Protein AF-A0A5R9F918-F1 (afdb_monomer_lite)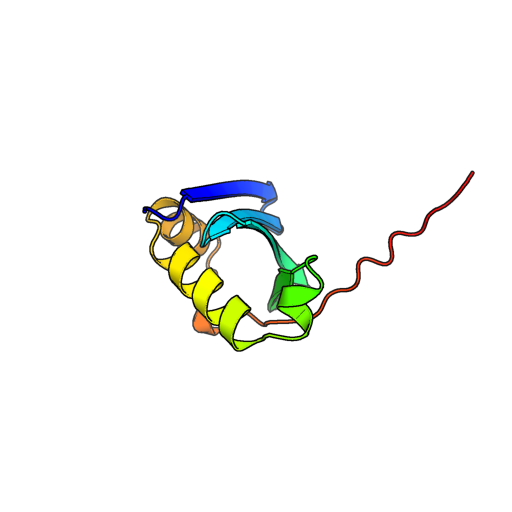

pLDDT: mean 79.72, std 14.68, range [34.84, 91.38]

Secondary structure (DSSP, 8-state):
-PPEEEEEEEETTEEEEEEEETTEEEEEEEEEETTEEEEEE--HHHHS-HHHHHHHHHHHTTSHHHHHHHHHTT--GGG-B-------------

Foldseek 3Di:
DDKDKDKDDPDLFWIKIWIQDPNDIWIWIFGDDPNATEIEGPDPVCVVPVPVVVVVLVVQCVDPVSVVSCVVSVHDSVRYHYDHDDPPPPPPPD

Structure (mmCIF, N/CA/C/O backbone):
data_AF-A0A5R9F918-F1
#
_entry.id   AF-A0A5R9F918-F1
#
loop_
_atom_site.group_PDB
_atom_site.id
_atom_site.type_symbol
_atom_site.label_atom_id
_atom_site.label_alt_id
_atom_site.label_comp_id
_atom_site.label_asym_id
_atom_site.label_entity_id
_atom_site.label_seq_id
_atom_site.pdbx_PDB_ins_code
_atom_site.Cartn_x
_atom_site.Cartn_y
_atom_site.Cartn_z
_atom_site.occupancy
_atom_site.B_iso_or_equiv
_atom_site.auth_seq_id
_atom_site.auth_comp_id
_atom_site.auth_asym_id
_atom_site.auth_atom_id
_atom_site.pdbx_PDB_model_num
ATOM 1 N N . MET A 1 1 ? 1.094 0.510 -22.901 1.00 51.53 1 MET A N 1
ATOM 2 C CA . MET A 1 1 ? 1.409 -0.582 -21.950 1.00 51.53 1 MET A CA 1
ATOM 3 C C . MET A 1 1 ? 0.615 -0.345 -20.672 1.00 51.53 1 MET A C 1
ATOM 5 O O . MET A 1 1 ? 0.716 0.739 -20.119 1.00 51.53 1 MET A O 1
ATOM 9 N N . GLY A 1 2 ? -0.248 -1.279 -20.264 1.00 62.91 2 GLY A N 1
ATOM 10 C CA . GLY A 1 2 ? -1.138 -1.096 -19.110 1.00 62.91 2 GLY A CA 1
ATOM 11 C C . GLY A 1 2 ? -0.483 -1.486 -17.783 1.00 62.91 2 GLY A C 1
ATOM 12 O O . GLY A 1 2 ? 0.245 -2.474 -17.722 1.00 62.91 2 GLY A O 1
ATOM 13 N N . HIS A 1 3 ? -0.769 -0.736 -16.718 1.00 73.38 3 HIS A N 1
ATOM 14 C CA . HIS A 1 3 ? -0.367 -1.092 -15.356 1.00 73.38 3 HIS A CA 1
ATOM 15 C C . HIS A 1 3 ? -1.264 -2.211 -14.816 1.00 73.38 3 HIS A C 1
ATOM 17 O O . HIS A 1 3 ? -2.493 -2.050 -14.727 1.00 73.38 3 HIS A O 1
ATOM 23 N N . LYS A 1 4 ? -0.652 -3.336 -14.440 1.00 80.44 4 LYS A N 1
ATOM 24 C CA . LYS A 1 4 ? -1.337 -4.427 -13.740 1.00 80.44 4 LYS A CA 1
ATOM 25 C C . LYS A 1 4 ? -1.173 -4.225 -12.239 1.00 80.44 4 LYS A C 1
ATOM 27 O O . LYS A 1 4 ? -0.077 -3.939 -11.771 1.00 80.44 4 LYS A O 1
ATOM 32 N N . VAL A 1 5 ? -2.276 -4.348 -11.516 1.00 81.12 5 VAL A N 1
ATOM 33 C CA . VAL A 1 5 ? -2.318 -4.303 -10.056 1.00 81.12 5 VAL A CA 1
ATOM 34 C C . VAL A 1 5 ? -2.958 -5.605 -9.618 1.00 81.12 5 VAL A C 1
ATOM 36 O O . VAL A 1 5 ? -4.030 -5.944 -10.113 1.00 81.12 5 VAL A O 1
ATOM 39 N N . LEU A 1 6 ? -2.287 -6.313 -8.725 1.00 81.94 6 LEU A N 1
ATOM 40 C CA . LEU A 1 6 ? -2.822 -7.424 -7.958 1.00 81.94 6 LEU A CA 1
ATOM 41 C C . LEU A 1 6 ? -2.793 -6.996 -6.493 1.00 81.94 6 LEU A C 1
ATOM 43 O O . LEU A 1 6 ? -1.895 -6.260 -6.082 1.00 81.94 6 LEU A O 1
ATOM 47 N N . PHE A 1 7 ? -3.769 -7.421 -5.707 1.00 80.69 7 PHE A N 1
ATOM 48 C CA . PHE A 1 7 ? -3.732 -7.214 -4.269 1.00 80.69 7 PHE A CA 1
ATOM 49 C C . PHE A 1 7 ? -4.405 -8.381 -3.563 1.00 80.69 7 PHE A C 1
ATOM 51 O O . PHE A 1 7 ? -5.266 -9.052 -4.130 1.00 80.69 7 PHE A O 1
ATOM 58 N N . GLU A 1 8 ? -3.971 -8.618 -2.338 1.00 79.38 8 GLU A N 1
ATOM 59 C CA . GLU A 1 8 ? -4.459 -9.674 -1.470 1.00 79.38 8 GLU A CA 1
ATOM 60 C C . GLU A 1 8 ? -4.712 -9.071 -0.092 1.00 79.38 8 GLU A C 1
ATOM 62 O O . GLU A 1 8 ? -3.890 -8.321 0.439 1.00 79.38 8 GLU A O 1
ATOM 67 N N . VAL A 1 9 ? -5.868 -9.382 0.482 1.00 71.94 9 VAL A N 1
ATOM 68 C CA . VAL A 1 9 ? -6.206 -8.983 1.846 1.00 71.94 9 VAL A CA 1
ATOM 69 C C . VAL A 1 9 ? -5.827 -10.145 2.744 1.00 71.94 9 VAL A C 1
ATOM 71 O O . VAL A 1 9 ? -6.474 -11.189 2.706 1.00 71.94 9 VAL A O 1
ATOM 74 N N . THR A 1 10 ? -4.773 -9.974 3.534 1.00 75.56 10 THR A N 1
ATOM 75 C CA . THR A 1 10 ? -4.337 -10.998 4.487 1.00 75.56 10 THR A CA 1
ATOM 76 C C . THR A 1 10 ? -5.097 -10.901 5.808 1.00 75.56 10 THR A C 1
ATOM 78 O O . THR A 1 10 ? -5.237 -11.908 6.496 1.00 75.56 10 THR A O 1
ATOM 81 N N . SER A 1 11 ? -5.616 -9.718 6.167 1.00 79.38 11 SER A N 1
ATOM 82 C CA . SER A 1 11 ? -6.532 -9.510 7.300 1.00 79.38 11 SER A CA 1
ATOM 83 C C . SER A 1 11 ? -7.222 -8.140 7.229 1.00 79.38 11 SER A C 1
ATOM 85 O O . SER A 1 11 ? -6.858 -7.302 6.407 1.00 79.38 11 SER A O 1
ATOM 87 N N . ASP A 1 12 ? -8.138 -7.849 8.158 1.00 80.88 12 ASP A N 1
ATOM 88 C CA . ASP A 1 12 ? -8.754 -6.514 8.298 1.00 80.88 12 ASP A CA 1
ATOM 89 C C . ASP A 1 12 ? -7.759 -5.408 8.689 1.00 80.88 12 ASP A C 1
ATOM 91 O O . ASP A 1 12 ? -8.102 -4.230 8.677 1.00 80.88 12 ASP A O 1
ATOM 95 N N . LYS A 1 13 ? -6.518 -5.774 9.036 1.00 86.19 13 LYS A N 1
ATOM 96 C CA . LYS A 1 13 ? -5.441 -4.853 9.429 1.00 86.19 13 LYS A CA 1
ATOM 97 C C . LYS A 1 13 ? -4.269 -4.851 8.454 1.00 86.19 13 LYS A C 1
ATOM 99 O O . LYS A 1 13 ? -3.279 -4.162 8.700 1.00 86.19 13 LYS A O 1
ATOM 104 N N . GLU A 1 14 ? -4.333 -5.649 7.389 1.00 90.31 14 GLU A N 1
ATOM 105 C CA . GLU A 1 14 ? -3.211 -5.857 6.478 1.00 90.31 14 GLU A CA 1
ATOM 106 C C . GLU A 1 14 ? -3.684 -6.139 5.046 1.00 90.31 14 GLU A C 1
ATOM 108 O O . GLU A 1 14 ? -4.403 -7.105 4.783 1.00 90.31 14 GLU A O 1
ATOM 113 N N . ILE A 1 15 ? -3.226 -5.310 4.107 1.00 90.12 15 ILE A N 1
ATOM 114 C CA . ILE A 1 15 ? -3.486 -5.445 2.673 1.00 90.12 15 ILE A CA 1
ATOM 115 C C . ILE A 1 15 ? -2.155 -5.422 1.928 1.00 90.12 15 ILE A C 1
ATOM 117 O O . ILE A 1 15 ? -1.345 -4.509 2.097 1.00 90.12 15 ILE A O 1
ATOM 121 N N . ARG A 1 16 ? -1.929 -6.414 1.072 1.00 90.38 16 ARG A N 1
ATOM 122 C CA . ARG A 1 16 ? -0.731 -6.535 0.240 1.00 90.38 16 ARG A CA 1
ATOM 123 C C . ARG A 1 16 ? -1.050 -6.134 -1.183 1.00 90.38 16 ARG A C 1
ATOM 125 O O . ARG A 1 16 ? -2.036 -6.590 -1.748 1.00 90.38 16 ARG A O 1
ATOM 132 N N . PHE A 1 17 ? -0.186 -5.332 -1.786 1.00 89.38 17 PHE A N 1
ATOM 133 C CA . PHE A 1 17 ? -0.302 -4.910 -3.175 1.00 89.38 17 PHE A CA 1
ATOM 134 C C . PHE A 1 17 ? 0.923 -5.352 -3.964 1.00 89.38 17 PHE A C 1
ATOM 136 O O . PHE A 1 17 ? 2.053 -5.247 -3.493 1.00 89.38 17 PHE A O 1
ATOM 143 N N . ALA A 1 18 ? 0.695 -5.771 -5.200 1.00 88.94 18 ALA A N 1
ATOM 144 C CA . ALA A 1 18 ? 1.709 -6.055 -6.197 1.00 88.94 18 ALA A CA 1
ATOM 145 C C . ALA A 1 18 ? 1.378 -5.262 -7.468 1.00 88.94 18 ALA A C 1
ATOM 147 O O . ALA A 1 18 ? 0.314 -5.422 -8.070 1.00 88.94 18 ALA A O 1
ATOM 148 N N . VAL A 1 19 ? 2.279 -4.373 -7.880 1.00 88.81 19 VAL A N 1
ATOM 149 C CA . VAL A 1 19 ? 2.061 -3.447 -8.997 1.00 88.81 19 VAL A CA 1
ATOM 150 C C . VAL A 1 19 ? 3.135 -3.641 -10.048 1.00 88.81 19 VAL A C 1
ATOM 152 O O . VAL A 1 19 ? 4.315 -3.458 -9.771 1.00 88.81 19 VAL A O 1
ATOM 155 N N . VAL A 1 20 ? 2.728 -3.941 -11.281 1.00 88.44 20 VAL A N 1
ATOM 156 C CA . VAL A 1 20 ? 3.627 -3.896 -12.436 1.00 88.44 20 VAL A CA 1
ATOM 157 C C . VAL A 1 20 ? 3.581 -2.494 -13.040 1.00 88.44 20 VAL A C 1
ATOM 159 O O . VAL A 1 20 ? 2.599 -2.101 -13.682 1.00 88.44 20 VAL A O 1
ATOM 162 N N . PHE A 1 21 ? 4.657 -1.737 -12.843 1.00 85.56 21 PHE A N 1
ATOM 163 C CA . PHE A 1 21 ? 4.834 -0.372 -13.327 1.00 85.56 21 PHE A CA 1
ATOM 164 C C . PHE A 1 21 ? 6.108 -0.280 -14.172 1.00 85.56 21 PHE A C 1
ATOM 166 O O . PHE A 1 21 ? 7.185 -0.655 -13.725 1.00 85.56 21 PHE A O 1
ATOM 173 N N . ASN A 1 22 ? 5.984 0.187 -15.420 1.00 85.56 22 ASN A N 1
ATOM 174 C CA . ASN A 1 22 ? 7.095 0.285 -16.379 1.00 85.56 22 ASN A CA 1
ATOM 175 C C . ASN A 1 22 ? 7.919 -1.011 -16.528 1.00 85.56 22 ASN A C 1
ATOM 177 O O . ASN A 1 22 ? 9.138 -0.975 -16.649 1.00 85.56 22 ASN A O 1
ATOM 181 N N . GLY A 1 23 ? 7.249 -2.167 -16.496 1.00 85.31 23 GLY A N 1
ATOM 182 C CA . GLY A 1 23 ? 7.898 -3.477 -16.620 1.00 85.31 23 GLY A CA 1
ATOM 183 C C . GLY A 1 23 ? 8.587 -3.980 -15.347 1.00 85.31 23 GLY A C 1
ATOM 184 O O . GLY A 1 23 ? 9.118 -5.085 -15.360 1.00 85.31 23 GLY A O 1
ATOM 185 N N . ARG A 1 24 ? 8.548 -3.220 -14.245 1.00 87.12 24 ARG A N 1
ATOM 186 C CA . ARG A 1 24 ? 9.035 -3.641 -12.926 1.00 87.12 24 ARG A CA 1
ATOM 187 C C . ARG A 1 24 ? 7.880 -3.985 -11.999 1.00 87.12 24 ARG A C 1
ATOM 189 O O . ARG A 1 24 ? 6.840 -3.330 -12.035 1.00 87.12 24 ARG A O 1
ATOM 196 N N . LEU A 1 25 ? 8.072 -5.022 -11.190 1.00 87.12 25 LEU A N 1
ATOM 197 C CA . LEU A 1 25 ? 7.155 -5.409 -10.126 1.00 87.12 25 LEU A CA 1
ATOM 198 C C . LEU A 1 25 ? 7.560 -4.691 -8.839 1.00 87.12 25 LEU A C 1
ATOM 200 O O . LEU A 1 25 ? 8.712 -4.785 -8.437 1.00 87.12 25 LEU A O 1
ATOM 204 N N . PHE A 1 26 ? 6.604 -4.026 -8.204 1.00 86.56 26 PHE A N 1
ATOM 205 C CA . PHE A 1 26 ? 6.755 -3.396 -6.897 1.00 86.56 26 PHE A CA 1
ATOM 206 C C . PHE A 1 26 ? 5.761 -4.006 -5.921 1.00 86.56 26 PHE A C 1
ATOM 208 O O . PHE A 1 26 ? 4.613 -4.268 -6.299 1.00 86.56 26 PHE A O 1
ATOM 215 N N . THR A 1 27 ? 6.178 -4.202 -4.673 1.00 86.94 27 THR A N 1
ATOM 216 C CA . THR A 1 27 ? 5.307 -4.757 -3.629 1.00 86.94 27 THR A CA 1
ATOM 217 C C . THR A 1 27 ? 5.145 -3.794 -2.464 1.00 86.94 27 THR A C 1
ATOM 219 O O . THR A 1 27 ? 6.105 -3.170 -2.014 1.00 86.94 27 THR A O 1
ATOM 222 N N . PHE A 1 28 ? 3.910 -3.672 -1.982 1.00 87.31 28 PHE A N 1
ATOM 223 C CA . PHE A 1 28 ? 3.553 -2.763 -0.900 1.00 87.31 28 PHE A CA 1
ATOM 224 C C . PHE A 1 28 ? 2.683 -3.454 0.134 1.00 87.31 28 PHE A C 1
ATOM 226 O O . PHE A 1 28 ? 1.931 -4.378 -0.178 1.00 87.31 28 PHE A O 1
ATOM 233 N N . LEU A 1 29 ? 2.751 -2.947 1.355 1.00 89.44 29 LEU A N 1
ATOM 234 C CA . LEU A 1 29 ? 1.943 -3.381 2.476 1.00 89.44 29 LEU A CA 1
ATOM 235 C C . LEU A 1 29 ? 1.221 -2.172 3.059 1.00 89.44 29 LEU A C 1
ATOM 237 O O . LEU A 1 29 ? 1.864 -1.248 3.539 1.00 89.44 29 LEU A O 1
ATOM 241 N N . LEU A 1 30 ? -0.105 -2.178 3.037 1.00 90.62 30 LEU A N 1
ATOM 242 C CA . LEU A 1 30 ? -0.905 -1.248 3.820 1.00 90.62 30 LEU A CA 1
ATOM 243 C C . LEU A 1 30 ? -1.278 -1.941 5.125 1.00 90.62 30 LEU A C 1
ATOM 245 O O . LEU A 1 30 ? -1.990 -2.945 5.111 1.00 90.62 30 LEU A O 1
ATOM 249 N N . LYS A 1 31 ? -0.764 -1.432 6.242 1.00 91.38 31 LYS A N 1
ATOM 250 C CA . LYS A 1 31 ? -0.927 -2.048 7.559 1.00 91.38 31 LYS A CA 1
ATOM 251 C C . LYS A 1 31 ? -1.463 -1.042 8.563 1.00 91.38 31 LYS A C 1
ATOM 253 O O . LYS A 1 31 ? -1.023 0.105 8.576 1.00 91.38 31 LYS A O 1
ATOM 258 N N . GLN A 1 32 ? -2.376 -1.482 9.420 1.00 89.81 32 GLN A N 1
ATOM 259 C CA . GLN A 1 32 ? -2.806 -0.690 10.562 1.00 89.81 32 GLN A CA 1
ATOM 260 C C . GLN A 1 32 ? -1.754 -0.798 11.675 1.00 89.81 32 GLN A C 1
ATOM 262 O O . GLN A 1 32 ? -1.511 -1.883 12.212 1.00 89.81 32 GLN A O 1
ATOM 267 N N . ILE A 1 33 ? -1.114 0.324 11.999 1.00 88.25 33 ILE A N 1
ATOM 268 C CA . ILE A 1 33 ? -0.171 0.465 13.110 1.00 88.25 33 ILE A CA 1
ATOM 269 C C . ILE A 1 33 ? -0.798 1.453 14.088 1.00 88.25 33 ILE A C 1
ATOM 271 O O . ILE A 1 33 ? -1.040 2.610 13.748 1.00 88.25 33 ILE A O 1
ATOM 275 N N . GLU A 1 34 ? -1.114 0.966 15.288 1.00 86.38 34 GLU A N 1
ATOM 276 C CA . GLU A 1 34 ? -1.925 1.696 16.268 1.00 86.38 34 GLU A CA 1
ATOM 277 C C . GLU A 1 34 ? -3.276 2.124 15.663 1.00 86.38 34 GLU A C 1
ATOM 279 O O . GLU A 1 34 ? -4.098 1.268 15.334 1.00 86.38 34 GLU A O 1
ATOM 284 N N . GLN A 1 35 ? -3.508 3.429 15.503 1.00 85.31 35 GLN A N 1
ATOM 285 C CA . GLN A 1 35 ? -4.720 4.000 14.907 1.00 85.31 35 GLN A CA 1
ATOM 286 C C . GLN A 1 35 ? -4.503 4.505 13.473 1.00 85.31 35 GLN A C 1
ATOM 288 O O . GLN A 1 35 ? -5.438 5.008 12.856 1.00 85.31 35 GLN A O 1
ATOM 293 N N . ASN A 1 36 ? -3.292 4.359 12.927 1.00 86.88 36 ASN A N 1
ATOM 294 C CA . ASN A 1 36 ? -2.934 4.892 11.620 1.00 86.88 36 ASN A CA 1
ATOM 295 C C . ASN A 1 36 ? -2.758 3.778 10.590 1.00 86.88 36 ASN A C 1
ATOM 297 O O . ASN A 1 36 ? -2.213 2.709 10.871 1.00 86.88 36 ASN A O 1
ATOM 301 N N . TRP A 1 37 ? -3.183 4.055 9.362 1.00 89.44 37 TRP A N 1
ATOM 302 C CA . TRP A 1 37 ? -2.896 3.201 8.220 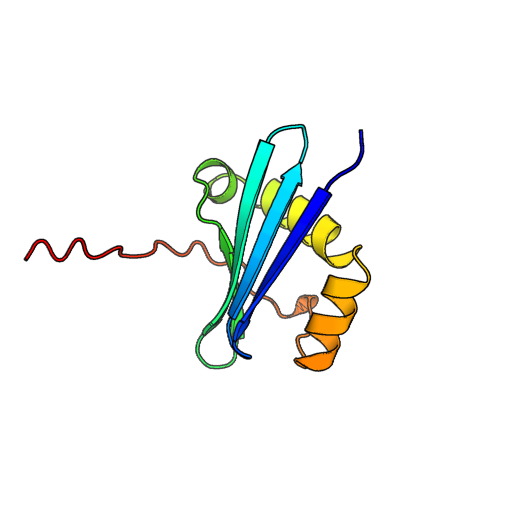1.00 89.44 37 TRP A CA 1
ATOM 303 C C . TRP A 1 37 ? -1.600 3.642 7.567 1.00 89.44 37 TRP A C 1
ATOM 305 O O . TRP A 1 37 ? -1.447 4.802 7.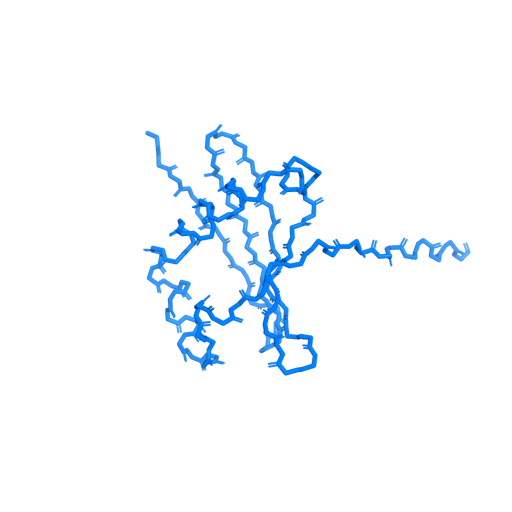190 1.00 89.44 37 TRP A O 1
ATOM 315 N N . VAL A 1 38 ? -0.669 2.705 7.437 1.00 89.62 38 VAL A N 1
ATOM 316 C CA . VAL A 1 38 ? 0.687 2.990 6.983 1.00 89.62 38 VAL A CA 1
ATOM 317 C C . VAL A 1 38 ? 0.983 2.192 5.721 1.00 89.62 38 VAL A C 1
ATOM 319 O O . VAL A 1 38 ? 0.841 0.969 5.702 1.00 89.62 38 VAL A O 1
ATOM 322 N N . PHE A 1 39 ? 1.362 2.893 4.654 1.00 88.44 39 PHE A N 1
ATOM 323 C CA . PHE A 1 39 ? 1.710 2.330 3.355 1.00 88.44 39 PHE A CA 1
ATOM 324 C C . PHE A 1 39 ? 3.218 2.130 3.248 1.00 88.44 39 PHE A C 1
ATOM 326 O O . PHE A 1 39 ? 3.990 3.080 3.112 1.00 88.44 39 PHE A O 1
ATOM 333 N N . LEU A 1 40 ? 3.616 0.869 3.312 1.00 85.88 40 LEU A N 1
ATOM 334 C CA . LEU A 1 40 ? 4.989 0.417 3.429 1.00 85.88 40 LEU A CA 1
ATOM 335 C C . LEU A 1 40 ? 5.468 -0.160 2.104 1.00 85.88 40 LEU A C 1
ATOM 337 O O . LEU A 1 40 ? 4.755 -0.917 1.446 1.00 85.88 40 LEU A O 1
ATOM 341 N N . SER A 1 41 ? 6.703 0.166 1.737 1.00 82.25 41 SER A N 1
ATOM 342 C CA . SER A 1 41 ? 7.396 -0.404 0.584 1.00 82.25 41 SER A CA 1
ATOM 343 C C . SER A 1 41 ? 8.633 -1.168 1.037 1.00 82.25 41 SER A C 1
ATOM 345 O O . SER A 1 41 ? 9.412 -0.667 1.849 1.00 82.25 41 SER A O 1
ATOM 347 N N . PHE A 1 42 ? 8.859 -2.345 0.455 1.00 74.44 42 PHE A N 1
ATOM 348 C CA . PHE A 1 42 ? 10.063 -3.142 0.712 1.00 74.44 42 PHE A CA 1
ATOM 349 C C . PHE A 1 42 ? 11.183 -2.885 -0.304 1.00 74.44 42 PHE A C 1
ATOM 351 O O . PHE A 1 42 ? 12.346 -3.178 -0.026 1.00 74.44 42 PHE A O 1
ATOM 358 N N . ASP A 1 43 ? 10.864 -2.293 -1.457 1.00 78.06 43 ASP A N 1
ATOM 359 C CA . ASP A 1 43 ? 11.838 -2.004 -2.507 1.00 78.06 43 ASP A CA 1
ATOM 360 C C . ASP A 1 43 ? 12.737 -0.815 -2.145 1.00 78.06 43 ASP A C 1
ATOM 362 O O . ASP A 1 43 ? 12.260 0.277 -1.826 1.00 78.06 43 ASP A O 1
ATOM 366 N N . LYS A 1 44 ? 14.058 -1.005 -2.257 1.00 75.00 44 LYS A N 1
ATOM 367 C CA . LYS A 1 44 ? 15.066 0.030 -1.960 1.00 75.00 44 LYS A CA 1
ATOM 368 C C . LYS A 1 44 ? 14.910 1.278 -2.841 1.00 75.00 44 LYS A C 1
ATOM 370 O O . LYS A 1 44 ? 15.040 2.388 -2.346 1.00 75.00 44 LYS A O 1
ATOM 375 N N . GLU A 1 45 ? 14.576 1.101 -4.120 1.00 75.12 45 GLU A N 1
ATOM 376 C CA . GLU A 1 45 ? 14.356 2.206 -5.070 1.00 75.12 45 GLU A CA 1
ATOM 377 C C . GLU A 1 45 ? 13.198 3.122 -4.644 1.00 75.12 45 GLU A C 1
ATOM 379 O O . GLU A 1 45 ? 13.222 4.327 -4.880 1.00 75.12 45 GLU A O 1
ATOM 384 N N . LEU A 1 46 ? 12.189 2.554 -3.983 1.00 77.38 46 LEU A N 1
ATOM 385 C CA . LEU A 1 46 ? 11.024 3.291 -3.510 1.00 77.38 46 LEU A CA 1
ATOM 386 C C . LEU A 1 46 ? 11.304 4.079 -2.226 1.00 77.38 46 LEU A C 1
ATOM 388 O O . LEU A 1 46 ? 10.684 5.120 -2.022 1.00 77.38 46 LEU A O 1
ATOM 392 N N . LYS A 1 47 ? 12.266 3.636 -1.406 1.00 72.69 47 LYS A N 1
ATOM 393 C CA . LYS A 1 47 ? 12.716 4.358 -0.201 1.00 72.69 47 LYS A CA 1
ATOM 394 C C . LYS A 1 47 ? 13.303 5.721 -0.558 1.00 72.69 47 LYS A C 1
ATOM 396 O O . LYS A 1 47 ? 12.882 6.761 -0.064 1.00 72.69 47 LYS A O 1
ATOM 401 N N . GLU A 1 48 ? 14.191 5.725 -1.545 1.00 79.75 48 GLU A N 1
ATOM 402 C CA . GLU A 1 48 ? 14.873 6.937 -2.004 1.00 79.75 48 GLU A CA 1
ATOM 403 C C . GLU A 1 48 ? 13.983 7.817 -2.910 1.00 79.75 48 GLU A C 1
ATOM 405 O O . GLU A 1 48 ? 14.354 8.943 -3.241 1.00 79.75 48 GLU A O 1
ATOM 410 N N . ASN A 1 49 ? 12.787 7.345 -3.299 1.00 83.94 49 ASN A N 1
ATOM 411 C CA . ASN A 1 49 ? 11.930 8.014 -4.279 1.00 83.94 49 ASN A CA 1
ATOM 412 C C . ASN A 1 49 ? 10.459 8.126 -3.838 1.00 83.94 49 ASN A C 1
ATOM 414 O O . ASN A 1 49 ? 9.559 7.447 -4.346 1.00 83.94 49 ASN A O 1
ATOM 418 N N . LYS A 1 50 ? 10.193 9.083 -2.938 1.00 79.44 50 LYS A N 1
ATOM 419 C CA . LYS A 1 50 ? 8.839 9.404 -2.440 1.00 79.44 50 LYS A CA 1
ATOM 420 C C . LYS A 1 50 ? 7.841 9.747 -3.555 1.00 79.44 50 LYS A C 1
ATOM 422 O O . LYS A 1 50 ? 6.655 9.437 -3.440 1.00 79.44 50 LYS A O 1
ATOM 427 N N . GLU A 1 51 ? 8.295 10.367 -4.645 1.00 85.75 51 GLU A N 1
ATOM 428 C CA . GLU A 1 51 ? 7.429 10.699 -5.785 1.00 85.75 51 GLU A CA 1
ATOM 429 C C . GLU A 1 51 ? 6.986 9.452 -6.557 1.00 85.75 51 GLU A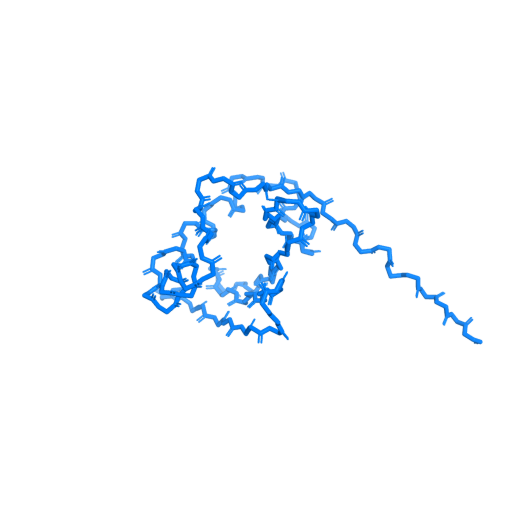 C 1
ATOM 431 O O . GLU A 1 51 ? 5.824 9.355 -6.965 1.00 85.75 51 GLU A O 1
ATOM 436 N N . LEU A 1 52 ? 7.871 8.465 -6.718 1.00 86.25 52 LEU A N 1
ATOM 437 C CA . LEU A 1 52 ? 7.524 7.183 -7.327 1.00 86.25 52 LEU A CA 1
ATOM 438 C C . LEU A 1 52 ? 6.496 6.424 -6.477 1.00 86.25 52 LEU A C 1
ATOM 440 O O . LEU A 1 52 ? 5.498 5.950 -7.023 1.00 86.25 52 LEU A O 1
ATOM 444 N N . VAL A 1 53 ? 6.669 6.396 -5.151 1.00 84.88 53 VAL A N 1
ATOM 445 C CA . VAL A 1 53 ? 5.699 5.788 -4.222 1.00 84.88 53 VAL A CA 1
ATOM 446 C C . VAL A 1 53 ? 4.323 6.439 -4.359 1.00 84.88 53 VAL A C 1
ATOM 448 O O . VAL A 1 53 ? 3.333 5.744 -4.586 1.00 84.88 53 VAL A O 1
ATOM 451 N N . LYS A 1 54 ? 4.246 7.776 -4.319 1.00 84.31 54 LYS A N 1
ATOM 452 C CA . LYS A 1 54 ? 2.980 8.507 -4.503 1.00 84.31 54 LYS A CA 1
ATOM 453 C C . LYS A 1 54 ? 2.342 8.233 -5.864 1.00 84.31 54 LYS A C 1
ATOM 455 O O . LYS A 1 54 ? 1.121 8.098 -5.958 1.00 84.31 54 LYS A O 1
ATOM 460 N N . ARG A 1 55 ? 3.139 8.151 -6.936 1.00 88.31 55 ARG A N 1
ATOM 461 C CA . ARG A 1 55 ? 2.641 7.812 -8.279 1.00 88.31 55 ARG A CA 1
ATOM 462 C C . ARG A 1 55 ? 2.035 6.414 -8.314 1.00 88.31 55 ARG A C 1
ATOM 464 O O . ARG A 1 55 ? 0.930 6.262 -8.831 1.00 88.31 55 ARG A O 1
ATOM 471 N N . ILE A 1 56 ? 2.717 5.422 -7.747 1.00 87.94 56 ILE A N 1
ATOM 472 C CA . ILE A 1 56 ? 2.214 4.046 -7.693 1.00 87.94 56 ILE A CA 1
ATOM 473 C C . ILE A 1 56 ? 0.958 3.964 -6.820 1.00 87.94 56 ILE A C 1
ATOM 475 O O . ILE A 1 56 ? -0.038 3.376 -7.239 1.00 87.94 56 ILE A O 1
ATOM 479 N N . PHE A 1 57 ? 0.941 4.643 -5.676 1.00 87.44 57 PHE A N 1
ATOM 480 C CA . PHE A 1 57 ? -0.236 4.719 -4.817 1.00 87.44 57 PHE A CA 1
ATOM 481 C C . PHE A 1 57 ? -1.453 5.321 -5.544 1.00 87.44 57 PHE A C 1
ATOM 483 O O . PHE A 1 57 ? -2.542 4.752 -5.521 1.00 87.44 57 PHE A O 1
ATOM 490 N N . ARG A 1 58 ? -1.276 6.399 -6.320 1.00 88.00 58 ARG A N 1
ATOM 491 C CA . ARG A 1 58 ? -2.353 6.942 -7.174 1.00 88.00 58 ARG A CA 1
ATOM 492 C C . ARG A 1 58 ? -2.850 5.941 -8.220 1.00 88.00 58 ARG A C 1
ATOM 494 O O . ARG A 1 58 ? -4.019 5.990 -8.592 1.00 88.00 58 ARG A O 1
ATOM 501 N N . ILE A 1 59 ? -1.988 5.058 -8.725 1.00 88.81 59 ILE A N 1
ATOM 502 C CA . ILE A 1 59 ? -2.386 3.994 -9.659 1.00 88.81 59 ILE A CA 1
ATOM 503 C 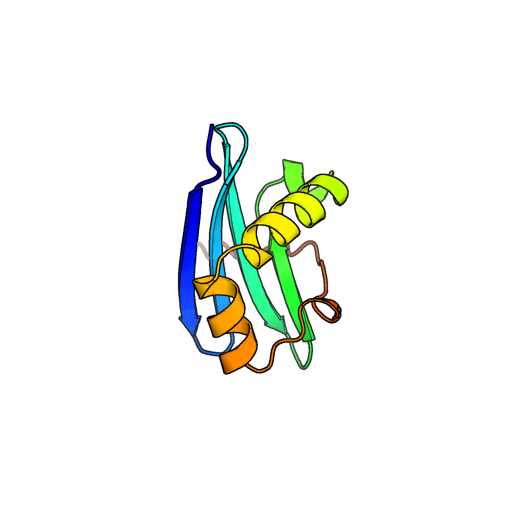C . ILE A 1 59 ? -3.224 2.936 -8.939 1.00 88.81 59 ILE A C 1
ATOM 505 O O . ILE A 1 59 ? -4.242 2.516 -9.493 1.00 88.81 59 ILE A O 1
ATOM 509 N N . LEU A 1 60 ? -2.839 2.548 -7.718 1.00 88.19 60 LEU A N 1
ATOM 510 C CA . LEU A 1 60 ? -3.621 1.642 -6.871 1.00 88.19 60 LEU A CA 1
ATOM 511 C C . LEU A 1 60 ? -5.030 2.191 -6.646 1.00 88.19 60 LEU A C 1
ATOM 513 O O . LEU A 1 60 ? -6.006 1.516 -6.961 1.00 88.19 60 LEU A O 1
ATOM 517 N N . LEU A 1 61 ? -5.135 3.457 -6.232 1.00 87.88 61 LEU A N 1
ATOM 518 C CA . LEU A 1 61 ? -6.418 4.114 -5.981 1.00 87.88 61 LEU A CA 1
ATOM 519 C C . LEU A 1 61 ? -7.303 4.253 -7.222 1.00 87.88 61 LEU A C 1
ATOM 521 O O . LEU A 1 61 ? -8.486 4.530 -7.089 1.00 87.88 61 LEU A O 1
ATOM 525 N N . ARG A 1 62 ? -6.788 4.084 -8.444 1.00 88.56 62 ARG A N 1
ATOM 526 C CA . ARG A 1 62 ? -7.628 4.088 -9.657 1.00 88.56 62 ARG A CA 1
ATOM 527 C C . ARG A 1 62 ? -8.327 2.752 -9.900 1.00 88.56 62 ARG A C 1
ATOM 529 O O . ARG A 1 62 ? -9.196 2.686 -10.767 1.00 88.56 62 ARG A O 1
ATOM 536 N N . LYS A 1 63 ? -7.955 1.687 -9.187 1.00 87.88 63 LYS A N 1
ATOM 537 C CA . LYS A 1 63 ? -8.571 0.365 -9.327 1.00 87.88 63 LYS A CA 1
ATOM 538 C C . LYS A 1 63 ? -9.836 0.298 -8.479 1.00 87.88 63 LYS A C 1
ATOM 540 O O . LYS A 1 63 ? -9.783 0.549 -7.279 1.00 87.88 63 LYS A O 1
ATOM 545 N N . LYS A 1 64 ? -10.959 -0.051 -9.116 1.00 87.50 64 LYS A N 1
ATOM 546 C CA . LYS A 1 64 ? -12.275 -0.154 -8.467 1.00 87.50 64 LYS A CA 1
ATOM 547 C C . LYS A 1 64 ? -12.209 -1.045 -7.226 1.00 87.50 64 LYS A C 1
ATOM 549 O O . LYS A 1 64 ? -12.590 -0.604 -6.155 1.00 87.50 64 LYS A O 1
ATOM 554 N N . ASP A 1 65 ? -11.627 -2.228 -7.371 1.00 86.19 65 ASP A N 1
ATOM 555 C CA . ASP A 1 65 ? -11.556 -3.225 -6.300 1.00 86.19 65 ASP A CA 1
ATOM 556 C C . ASP A 1 65 ? -10.728 -2.737 -5.098 1.00 86.19 65 ASP A C 1
ATOM 558 O O . ASP A 1 65 ? -11.083 -2.998 -3.953 1.00 86.19 65 ASP A O 1
ATOM 562 N N . VAL A 1 66 ? -9.662 -1.962 -5.345 1.00 87.75 66 VAL A N 1
ATOM 563 C CA . VAL A 1 66 ? -8.870 -1.331 -4.277 1.00 87.75 66 VAL A CA 1
ATOM 564 C C . VAL A 1 66 ? -9.700 -0.273 -3.556 1.00 87.75 66 VAL A C 1
ATOM 566 O O . VAL A 1 66 ? -9.730 -0.274 -2.332 1.00 87.75 66 VAL A O 1
ATOM 569 N N . LYS A 1 67 ? -10.395 0.608 -4.292 1.00 88.00 67 LYS A N 1
ATOM 570 C CA . LYS A 1 67 ? -11.257 1.638 -3.689 1.00 88.00 67 LYS A CA 1
ATOM 571 C C . LYS A 1 67 ? -12.337 1.026 -2.808 1.00 88.00 67 LYS A C 1
ATOM 573 O O . LYS A 1 67 ? -12.422 1.389 -1.645 1.00 88.00 67 LYS A O 1
ATOM 578 N N . THR A 1 68 ? -13.089 0.068 -3.348 1.00 88.88 68 THR A N 1
ATOM 579 C CA . THR A 1 68 ? -14.144 -0.632 -2.609 1.00 88.88 68 THR A CA 1
ATOM 580 C C . THR A 1 68 ? -13.587 -1.250 -1.334 1.00 88.88 68 THR A C 1
ATOM 582 O O . THR A 1 68 ? -14.183 -1.101 -0.277 1.00 88.88 68 THR A O 1
ATOM 585 N N . LYS A 1 69 ? -12.395 -1.858 -1.384 1.00 85.94 69 LYS A N 1
ATOM 586 C CA . LYS A 1 69 ? -11.815 -2.449 -0.178 1.00 85.94 69 LYS A CA 1
ATOM 587 C C . LYS A 1 69 ? -11.384 -1.416 0.867 1.00 85.94 69 LYS A C 1
ATOM 589 O O . LYS A 1 69 ? -11.539 -1.672 2.057 1.00 85.94 69 LYS A O 1
ATOM 594 N N . LEU A 1 70 ? -10.832 -0.277 0.445 1.00 89.12 70 LEU A N 1
ATOM 595 C CA . LEU A 1 70 ? -10.510 0.817 1.367 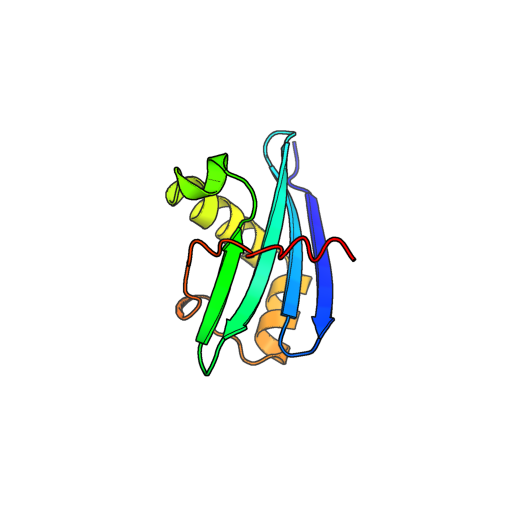1.00 89.12 70 LEU A CA 1
ATOM 596 C C . LEU A 1 70 ? -11.786 1.396 1.996 1.00 89.12 70 LEU A C 1
ATOM 598 O O . LEU A 1 70 ? -11.795 1.650 3.195 1.00 89.12 70 LEU A O 1
ATOM 602 N N . GLU A 1 71 ? -12.862 1.533 1.219 1.00 91.25 71 GLU A N 1
ATOM 603 C CA . GLU A 1 71 ? -14.181 1.969 1.699 1.00 91.25 71 GLU A CA 1
ATOM 604 C C . GLU A 1 71 ? -14.771 0.980 2.721 1.00 91.25 71 GLU A C 1
ATOM 606 O O . GLU A 1 71 ? -15.173 1.405 3.803 1.00 91.25 71 GLU A O 1
ATOM 611 N N . ASP A 1 72 ? -14.737 -0.329 2.440 1.00 90.25 72 ASP A N 1
ATOM 612 C CA . ASP A 1 72 ? -15.207 -1.384 3.356 1.00 90.25 72 ASP A CA 1
ATOM 613 C C . ASP A 1 72 ? -14.483 -1.345 4.709 1.00 90.25 72 ASP A C 1
ATOM 615 O O . ASP A 1 72 ? -15.078 -1.577 5.761 1.00 90.25 72 ASP A O 1
ATOM 619 N N . LEU A 1 73 ? -13.179 -1.058 4.677 1.00 87.81 73 LEU A N 1
ATOM 620 C CA . LEU A 1 73 ? -12.325 -0.962 5.860 1.00 87.81 73 LEU A CA 1
ATOM 621 C C . LEU A 1 73 ? -12.326 0.441 6.493 1.00 87.81 73 LEU A C 1
ATOM 623 O O . LEU A 1 73 ? -11.599 0.665 7.460 1.00 87.81 73 LEU A O 1
ATOM 627 N N . GLN A 1 74 ? -13.122 1.378 5.963 1.00 90.44 74 GLN A N 1
ATOM 628 C CA . GLN A 1 74 ? -13.210 2.772 6.418 1.00 90.44 74 GLN A CA 1
ATOM 629 C C . GLN A 1 74 ? -11.846 3.489 6.428 1.00 90.44 74 GLN A C 1
ATOM 631 O O . GLN A 1 74 ? -11.528 4.271 7.324 1.00 90.44 74 GLN A O 1
ATOM 636 N N . ILE A 1 75 ? -11.016 3.207 5.423 1.00 88.94 75 ILE A N 1
ATOM 637 C CA . ILE A 1 75 ? -9.682 3.783 5.255 1.00 88.94 75 ILE A CA 1
ATOM 638 C C . ILE A 1 75 ? -9.772 4.981 4.314 1.00 88.94 75 ILE A C 1
ATOM 640 O O . ILE A 1 75 ? -9.965 4.821 3.110 1.00 88.94 75 ILE A O 1
ATOM 644 N N . GLU A 1 76 ? -9.561 6.181 4.846 1.00 90.25 76 GLU A N 1
ATOM 645 C CA . GLU A 1 76 ? -9.454 7.408 4.051 1.00 90.25 76 GLU A CA 1
ATOM 646 C C . GLU A 1 76 ? -8.059 7.500 3.400 1.00 90.25 76 GLU A C 1
ATOM 648 O O . GLU A 1 76 ? -7.060 7.629 4.120 1.00 90.25 76 GLU A O 1
ATOM 653 N N . PRO A 1 77 ? -7.935 7.439 2.057 1.00 88.06 77 PRO A N 1
ATOM 654 C CA . PRO A 1 77 ? -6.635 7.399 1.385 1.00 88.06 77 PRO A CA 1
ATOM 655 C C . PRO A 1 77 ? -5.716 8.587 1.691 1.00 88.06 77 PRO A C 1
ATOM 657 O O . PRO A 1 77 ? -4.496 8.439 1.701 1.00 88.06 77 PRO A O 1
ATOM 660 N N . GLU A 1 78 ? -6.285 9.764 1.934 1.00 86.88 78 GLU A N 1
ATOM 661 C CA . GLU A 1 78 ? -5.581 10.994 2.298 1.00 86.88 78 GLU A CA 1
ATOM 662 C C . GLU A 1 78 ? -4.965 10.965 3.703 1.00 86.88 78 GLU A C 1
ATOM 664 O O . GLU A 1 78 ? -4.043 11.734 3.971 1.00 86.88 78 GLU A O 1
ATOM 669 N N . LYS A 1 79 ? -5.441 10.075 4.582 1.00 87.12 79 LYS A N 1
ATOM 670 C CA . LYS A 1 79 ? -4.917 9.885 5.943 1.00 87.12 79 LYS A CA 1
ATOM 671 C C . LYS A 1 79 ? -3.841 8.801 6.017 1.00 87.12 79 LYS A C 1
ATOM 673 O O . LYS A 1 79 ? -3.250 8.604 7.076 1.00 87.12 79 LYS A O 1
ATOM 678 N N . ILE A 1 80 ? -3.581 8.094 4.915 1.00 87.06 80 ILE A N 1
ATOM 679 C CA . ILE A 1 80 ? -2.568 7.041 4.869 1.00 87.06 80 ILE A CA 1
ATOM 680 C C . ILE A 1 80 ? -1.173 7.661 4.985 1.00 87.06 80 ILE A C 1
ATOM 682 O O . ILE A 1 80 ? -0.767 8.503 4.180 1.00 87.06 80 ILE A O 1
ATOM 686 N N . LEU A 1 81 ? -0.425 7.205 5.987 1.00 84.94 81 LEU A N 1
ATOM 687 C CA . LEU A 1 81 ? 0.953 7.611 6.227 1.00 84.94 81 LEU A CA 1
ATOM 688 C C . LEU A 1 81 ? 1.897 6.812 5.329 1.00 84.94 81 LEU A C 1
ATOM 690 O O . LEU A 1 81 ? 1.723 5.612 5.129 1.00 84.94 81 LEU A O 1
ATOM 694 N N . PHE A 1 82 ? 2.928 7.468 4.806 1.00 81.44 82 PHE A N 1
ATOM 695 C CA . PHE A 1 82 ? 3.976 6.820 4.022 1.00 81.44 82 PHE A CA 1
ATOM 696 C C . PHE A 1 82 ? 5.212 6.686 4.902 1.00 81.44 82 PHE A C 1
ATOM 698 O O . PHE A 1 82 ? 6.004 7.626 4.982 1.00 81.44 82 PHE A O 1
ATOM 705 N N . GLU A 1 83 ? 5.362 5.545 5.571 1.00 68.00 83 GLU A N 1
ATOM 706 C CA . GLU A 1 83 ? 6.579 5.256 6.327 1.00 68.00 83 GLU A CA 1
ATOM 707 C C . GLU A 1 83 ? 7.488 4.271 5.602 1.00 68.00 83 GLU A C 1
ATOM 709 O O . GLU A 1 83 ? 7.063 3.319 4.941 1.00 68.00 83 GLU A O 1
ATOM 714 N N . GLU A 1 84 ? 8.785 4.503 5.765 1.00 57.78 84 GLU A N 1
ATOM 715 C CA . GLU A 1 84 ? 9.825 3.568 5.375 1.00 57.78 84 GLU A CA 1
ATOM 716 C C . GLU A 1 84 ? 9.923 2.479 6.443 1.00 57.78 84 GLU A C 1
ATOM 718 O O . GLU A 1 84 ? 10.717 2.569 7.375 1.00 57.78 84 GLU A O 1
ATOM 723 N N . TYR A 1 85 ? 9.114 1.427 6.330 1.00 50.16 85 TYR A N 1
ATOM 724 C CA . TYR A 1 85 ? 9.265 0.294 7.236 1.00 50.16 85 TYR A CA 1
ATOM 725 C C . TYR A 1 85 ? 10.414 -0.600 6.784 1.00 50.16 85 TYR A C 1
ATOM 727 O O . TYR A 1 85 ? 10.430 -1.157 5.682 1.00 50.16 85 TYR A O 1
ATOM 735 N N . TYR A 1 86 ? 11.387 -0.752 7.672 1.00 48.34 86 TYR A N 1
ATOM 736 C CA . TYR A 1 86 ? 12.348 -1.834 7.616 1.00 48.34 86 TYR A CA 1
ATOM 737 C C . TYR A 1 86 ? 11.701 -2.991 8.364 1.00 48.34 86 TYR A C 1
ATOM 739 O O . TYR A 1 86 ? 11.557 -2.898 9.582 1.00 48.34 86 TYR A O 1
ATOM 747 N N . PRO A 1 87 ? 11.277 -4.072 7.691 1.00 43.75 87 PRO A N 1
ATOM 748 C CA . PRO A 1 87 ? 11.029 -5.281 8.436 1.00 43.75 87 PRO A CA 1
ATOM 749 C C . PRO A 1 87 ? 12.373 -5.651 9.053 1.00 43.75 87 PRO A C 1
ATOM 751 O O . PRO A 1 87 ? 13.314 -6.015 8.341 1.00 43.75 87 PRO A O 1
ATOM 754 N N . GLU A 1 88 ? 12.478 -5.535 10.373 1.00 43.66 88 GLU A N 1
ATOM 755 C CA . GLU A 1 88 ? 13.429 -6.333 11.126 1.00 43.66 88 GLU A CA 1
ATOM 756 C C . GLU A 1 88 ? 12.988 -7.780 10.914 1.00 43.66 88 GLU A C 1
ATOM 758 O O . GLU A 1 88 ? 12.300 -8.387 11.733 1.00 43.66 88 GLU A O 1
ATOM 763 N N . TYR A 1 89 ? 13.332 -8.339 9.752 1.00 41.91 89 TYR A N 1
ATOM 764 C CA . TYR A 1 89 ? 13.423 -9.771 9.605 1.00 41.91 89 TYR A CA 1
ATOM 765 C C . TYR A 1 89 ? 14.555 -10.179 10.535 1.00 41.91 89 TYR A C 1
ATOM 767 O O . TYR A 1 89 ? 15.720 -10.274 10.151 1.00 41.91 89 TYR A O 1
ATOM 775 N N . GLY A 1 90 ? 14.177 -10.392 11.794 1.00 34.84 90 GLY A N 1
ATOM 776 C CA . GLY A 1 90 ? 14.856 -11.290 12.686 1.00 34.84 90 GLY A CA 1
ATOM 777 C C . GLY A 1 90 ? 14.970 -12.610 11.951 1.00 34.84 90 GLY A C 1
ATOM 778 O O . GLY A 1 90 ? 14.070 -13.447 11.980 1.00 34.84 90 GLY A O 1
ATOM 779 N N . ILE A 1 91 ? 16.112 -12.799 11.302 1.00 41.81 91 ILE A N 1
ATOM 780 C CA . ILE A 1 91 ? 16.706 -14.111 11.169 1.00 41.81 91 ILE A CA 1
ATOM 781 C C . ILE A 1 91 ? 16.931 -14.576 12.613 1.00 41.81 91 ILE A C 1
ATOM 783 O O . ILE A 1 91 ? 18.019 -14.439 13.164 1.00 41.81 91 ILE A O 1
ATOM 787 N N . LYS A 1 92 ? 15.897 -15.119 13.262 1.00 40.00 92 LYS A N 1
ATOM 788 C CA . LYS A 1 92 ? 16.133 -16.126 14.288 1.00 40.00 92 LYS A CA 1
ATOM 789 C C . LYS A 1 92 ? 16.549 -17.372 13.520 1.00 40.00 92 LYS A C 1
ATOM 791 O O . LYS A 1 92 ? 15.722 -18.207 13.171 1.00 40.00 92 LYS A O 1
ATOM 796 N N . LYS A 1 93 ? 17.847 -17.442 13.207 1.00 38.88 93 LYS A N 1
ATOM 797 C CA . LYS A 1 93 ? 18.533 -18.727 13.091 1.00 38.88 93 LYS A CA 1
ATOM 798 C C . LYS A 1 93 ? 18.282 -19.422 14.428 1.00 38.88 93 LYS A C 1
ATOM 800 O O . LYS A 1 93 ? 18.738 -18.925 15.457 1.00 38.88 93 LYS A O 1
ATOM 805 N N . GLN A 1 94 ? 17.442 -20.451 14.409 1.00 39.97 94 GLN A N 1
ATOM 806 C CA . GLN A 1 94 ? 17.547 -21.510 15.406 1.00 39.97 94 GLN A CA 1
ATOM 807 C C . GLN A 1 94 ? 18.887 -22.217 15.217 1.00 39.97 94 GLN A C 1
ATOM 809 O O . GLN A 1 94 ? 19.353 -22.274 14.052 1.00 39.97 94 GLN A O 1
#

Organism: NCBI:txid2574798

Radius of gyration: 13.54 Å; chains: 1; bounding box: 34×32×38 Å

Sequence (94 aa):
MGHKVLFEVTSDKEIRFAVVFNGRLFTFLLKQIEQNWVFLSFDKELKENKELVKRIFRILLRKKDVKTKLEDLQIEPEKILFEEYYPEYGIKKQ